Protein AF-A0A924W7W1-F1 (afdb_monomer_lite)

Sequence (55 aa):
MLTGSGIPHAGQLRSEGVDIGIISKQLGHVSITTTARYLDHIAPLAVVEAMRKRA

Secondary structure (DSSP, 8-state):
---S-TTHHHHHHHHTT--HHHHHHHHT-S-HHHHHHHHHHH-HHHHHHHHHTT-

Foldseek 3Di:
DPDDDLQVVLLVCVVVVHDLVVSCVVVVHPDSVVSVVSNCVSCVVVVVVVVVVVD

Structure (mmCIF, N/CA/C/O backbone):
data_AF-A0A924W7W1-F1
#
_entry.id   AF-A0A924W7W1-F1
#
loop_
_atom_site.group_PDB
_atom_site.id
_atom_site.type_symbol
_atom_site.label_atom_id
_atom_site.label_alt_id
_atom_site.label_comp_id
_atom_site.label_asym_id
_atom_site.label_entity_id
_atom_site.label_seq_id
_atom_site.pdbx_PDB_ins_code
_atom_site.Cartn_x
_atom_site.Cartn_y
_atom_site.Cartn_z
_atom_site.occupancy
_atom_site.B_iso_or_equiv
_atom_site.auth_seq_id
_atom_site.auth_comp_id
_atom_site.auth_asym_id
_atom_site.auth_atom_id
_atom_site.pdbx_PDB_model_num
ATOM 1 N N . MET A 1 1 ? 9.998 16.679 -16.415 1.00 35.06 1 MET A N 1
ATOM 2 C CA . MET A 1 1 ? 10.899 16.291 -15.310 1.00 35.06 1 MET A CA 1
ATOM 3 C C . MET A 1 1 ? 10.054 15.568 -14.271 1.00 35.06 1 MET A C 1
ATOM 5 O O . MET A 1 1 ? 9.197 16.201 -13.676 1.00 35.06 1 MET A O 1
ATOM 9 N N . LEU A 1 2 ? 10.198 14.246 -14.140 1.00 50.62 2 LEU A N 1
ATOM 10 C CA . LEU A 1 2 ? 9.471 13.437 -13.152 1.00 50.62 2 LEU A CA 1
ATOM 11 C C . LEU A 1 2 ? 10.207 13.539 -11.809 1.00 50.62 2 LEU A C 1
ATOM 13 O O . LEU A 1 2 ? 11.081 12.733 -11.506 1.00 50.62 2 LEU A O 1
ATOM 17 N N . THR A 1 3 ? 9.926 14.587 -11.041 1.00 58.97 3 THR A N 1
ATOM 18 C CA . THR A 1 3 ? 10.460 14.754 -9.686 1.00 58.97 3 THR A CA 1
ATOM 19 C C . THR A 1 3 ? 9.492 14.129 -8.686 1.00 58.97 3 THR A C 1
ATOM 21 O O . THR A 1 3 ? 8.402 14.662 -8.499 1.00 58.97 3 THR A O 1
ATOM 24 N N . GLY A 1 4 ? 9.878 13.040 -8.016 1.00 51.19 4 GLY A N 1
ATOM 25 C CA . GLY A 1 4 ? 9.160 12.603 -6.815 1.00 51.19 4 GLY A CA 1
ATOM 26 C C . GLY A 1 4 ? 9.272 11.120 -6.479 1.00 51.19 4 GLY A C 1
ATOM 27 O O . GLY A 1 4 ? 8.468 10.323 -6.936 1.00 51.19 4 GLY A O 1
ATOM 28 N N . SER A 1 5 ? 10.258 10.776 -5.646 1.00 53.88 5 SER A N 1
ATOM 29 C CA . SER A 1 5 ? 10.183 9.761 -4.580 1.00 53.88 5 SER A CA 1
ATOM 30 C C . SER A 1 5 ? 9.174 8.609 -4.781 1.00 53.88 5 SER A C 1
ATOM 32 O O . SER A 1 5 ? 8.028 8.676 -4.337 1.00 53.88 5 SER A O 1
ATOM 34 N N . GLY A 1 6 ? 9.607 7.515 -5.413 1.00 55.09 6 GLY A N 1
ATOM 35 C CA . GLY A 1 6 ? 8.744 6.369 -5.744 1.00 55.09 6 GLY A CA 1
ATOM 36 C C . GLY A 1 6 ? 8.166 5.580 -4.556 1.00 55.09 6 GLY A C 1
ATOM 37 O O . GLY A 1 6 ? 7.343 4.699 -4.775 1.00 55.09 6 GLY A O 1
ATOM 38 N N . ILE A 1 7 ? 8.563 5.883 -3.313 1.00 54.19 7 ILE A N 1
ATOM 39 C CA . ILE A 1 7 ? 8.217 5.104 -2.109 1.00 54.19 7 ILE A CA 1
ATOM 40 C C . ILE A 1 7 ? 6.965 5.652 -1.381 1.00 54.19 7 ILE A C 1
ATOM 42 O O . ILE A 1 7 ? 6.002 4.902 -1.231 1.00 54.19 7 ILE A O 1
ATOM 46 N N . PRO A 1 8 ? 6.890 6.937 -0.963 1.00 60.47 8 PRO A N 1
ATOM 47 C CA . PRO A 1 8 ? 5.698 7.488 -0.303 1.00 60.47 8 PRO A CA 1
ATOM 48 C C . PRO A 1 8 ? 4.490 7.629 -1.240 1.00 60.47 8 PRO A C 1
ATOM 50 O O . PRO A 1 8 ? 3.349 7.627 -0.784 1.00 60.47 8 PRO A O 1
ATOM 53 N N . HIS A 1 9 ? 4.717 7.716 -2.552 1.00 78.38 9 HIS A N 1
ATOM 54 C CA . HIS A 1 9 ? 3.645 8.006 -3.498 1.00 78.38 9 HIS A CA 1
ATOM 55 C C . HIS A 1 9 ? 2.676 6.825 -3.694 1.00 78.38 9 HIS A C 1
ATOM 57 O O . HIS A 1 9 ? 1.468 7.026 -3.751 1.00 78.38 9 HIS A O 1
ATOM 63 N N . ALA A 1 10 ? 3.164 5.579 -3.727 1.00 83.44 10 ALA A N 1
ATOM 64 C CA . ALA A 1 10 ? 2.307 4.410 -3.958 1.00 83.44 10 ALA A CA 1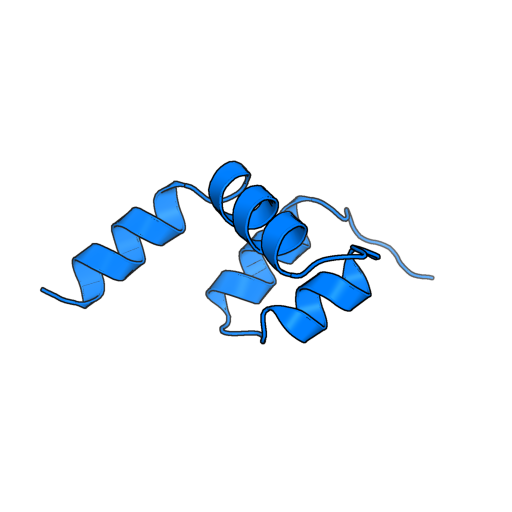
ATOM 65 C C . ALA A 1 10 ? 1.315 4.144 -2.809 1.00 83.44 10 ALA A C 1
ATOM 67 O O . ALA A 1 10 ? 0.158 3.803 -3.058 1.00 83.44 10 ALA A O 1
ATOM 68 N N . GLY A 1 11 ? 1.746 4.334 -1.555 1.00 85.38 11 GLY A N 1
ATOM 69 C CA . GLY A 1 11 ? 0.875 4.208 -0.382 1.00 85.38 11 GLY A CA 1
ATOM 70 C C . GLY A 1 11 ? -0.217 5.281 -0.354 1.00 85.38 11 GLY A C 1
ATOM 71 O O . GLY A 1 11 ? -1.380 4.974 -0.094 1.00 85.38 11 GLY A O 1
ATOM 72 N N . GLN A 1 12 ? 0.139 6.519 -0.709 1.00 84.62 12 GLN A N 1
ATOM 73 C CA . GLN A 1 12 ? -0.814 7.619 -0.837 1.00 84.62 12 GLN A CA 1
ATOM 74 C C . GLN A 1 12 ? -1.855 7.339 -1.929 1.00 84.62 12 GLN A C 1
ATOM 76 O O . GLN A 1 12 ? -3.049 7.374 -1.639 1.00 84.62 12 GLN A O 1
ATOM 81 N N . LEU A 1 13 ? -1.425 6.961 -3.138 1.00 87.88 13 LEU A N 1
ATOM 82 C CA . LEU A 1 13 ? -2.331 6.604 -4.239 1.00 87.88 13 LEU A CA 1
ATOM 83 C C . LEU A 1 13 ? -3.315 5.507 -3.819 1.00 87.88 13 LEU A C 1
ATOM 85 O O . LEU A 1 13 ? -4.507 5.572 -4.119 1.00 87.88 13 LEU A O 1
ATOM 89 N N . ARG A 1 14 ? -2.843 4.508 -3.061 1.00 87.50 14 ARG A N 1
ATOM 90 C CA . ARG A 1 14 ? -3.723 3.460 -2.541 1.00 87.50 14 ARG A CA 1
ATOM 91 C C . ARG A 1 14 ? -4.756 4.005 -1.552 1.00 87.50 14 ARG A C 1
ATOM 93 O O . ARG A 1 14 ? -5.910 3.587 -1.617 1.00 87.50 14 ARG A O 1
ATOM 100 N N . SER A 1 15 ? -4.371 4.923 -0.664 1.00 84.31 15 SER A N 1
ATOM 101 C CA . SER A 1 15 ? -5.301 5.570 0.277 1.00 84.31 15 SER A CA 1
ATOM 102 C C . SER A 1 15 ? -6.327 6.482 -0.406 1.00 84.31 15 SER A C 1
ATOM 104 O O . SER A 1 15 ? -7.459 6.578 0.061 1.00 84.31 15 SER A O 1
ATOM 106 N N . GLU A 1 16 ? -5.964 7.080 -1.542 1.00 87.94 16 GLU A N 1
ATOM 107 C CA . GLU A 1 16 ? -6.845 7.882 -2.402 1.00 87.94 16 GLU A CA 1
ATOM 108 C C . GLU A 1 16 ? -7.814 7.014 -3.227 1.00 87.94 16 GLU A C 1
ATOM 110 O O . GLU A 1 16 ? -8.673 7.533 -3.935 1.00 87.94 16 GLU A O 1
ATOM 115 N N . GLY A 1 17 ? -7.710 5.684 -3.123 1.00 87.62 17 GLY A N 1
ATOM 116 C CA . GLY A 1 17 ? -8.586 4.743 -3.816 1.00 87.62 17 GLY A CA 1
ATOM 117 C C . GLY A 1 17 ? -8.169 4.447 -5.256 1.00 87.62 17 GLY A C 1
ATOM 118 O O . GLY A 1 17 ? -8.958 3.873 -6.004 1.00 87.62 17 GLY A O 1
ATOM 119 N N . VAL A 1 18 ? -6.939 4.790 -5.652 1.00 90.75 18 VAL A N 1
ATOM 120 C CA . VAL A 1 18 ? -6.416 4.447 -6.979 1.00 90.75 18 VAL A CA 1
ATOM 121 C C . VAL A 1 18 ? -6.359 2.926 -7.144 1.00 90.75 18 VAL A C 1
ATOM 123 O O . VAL A 1 18 ? -6.006 2.175 -6.223 1.00 90.75 18 VAL A O 1
ATOM 126 N N . ASP A 1 19 ? -6.726 2.473 -8.343 1.00 92.75 19 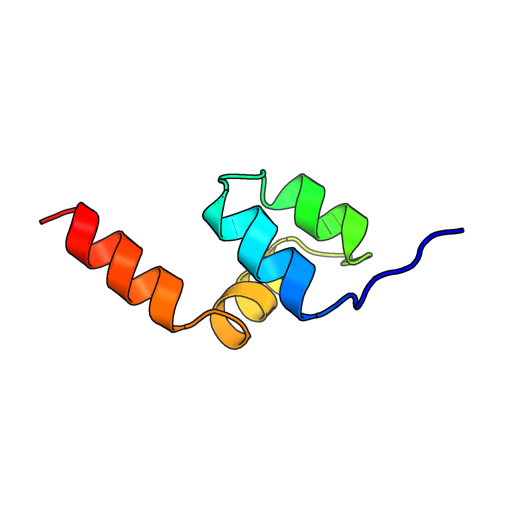ASP A N 1
ATOM 127 C CA . ASP A 1 19 ? -6.728 1.062 -8.703 1.00 92.75 19 ASP A CA 1
ATOM 128 C C . ASP A 1 19 ? -5.330 0.436 -8.561 1.00 92.75 19 ASP A C 1
ATOM 130 O O . ASP A 1 19 ? -4.310 0.994 -8.979 1.00 92.75 19 ASP A O 1
ATOM 134 N N . ILE A 1 20 ? -5.286 -0.769 -7.991 1.00 92.31 20 ILE A N 1
ATOM 135 C CA . ILE A 1 20 ? -4.029 -1.473 -7.721 1.00 92.31 20 ILE A CA 1
ATOM 136 C C . ILE A 1 20 ? -3.279 -1.840 -9.009 1.00 92.31 20 ILE A C 1
ATOM 138 O O . ILE A 1 20 ? -2.050 -1.890 -9.003 1.00 92.31 20 ILE A O 1
ATOM 142 N N . GLY A 1 21 ? -3.982 -2.050 -10.124 1.00 93.31 21 GLY A N 1
ATOM 143 C CA . GLY A 1 21 ? -3.387 -2.290 -11.434 1.00 93.31 21 GLY A CA 1
ATOM 144 C C . GLY A 1 21 ? -2.707 -1.052 -12.014 1.00 93.31 21 GLY A C 1
ATOM 145 O O . GLY A 1 21 ? -1.641 -1.173 -12.619 1.00 93.31 21 GLY A O 1
ATOM 146 N N . ILE A 1 22 ? -3.255 0.143 -11.780 1.00 93.31 22 ILE A N 1
ATOM 147 C CA . ILE A 1 22 ? -2.605 1.412 -12.152 1.00 93.31 22 ILE A CA 1
ATOM 148 C C . ILE A 1 22 ? 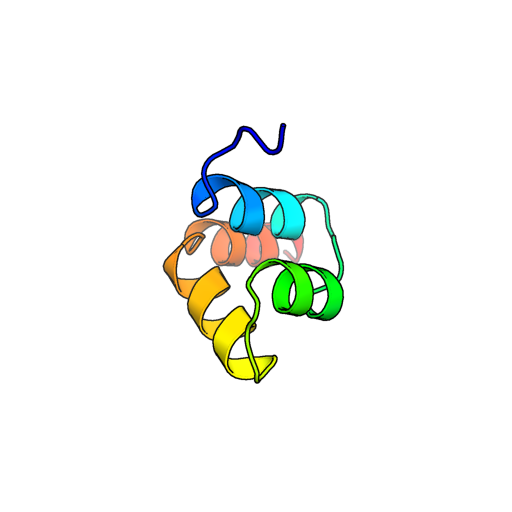-1.323 1.604 -11.335 1.00 93.31 22 ILE A C 1
ATOM 150 O O . ILE A 1 22 ? -0.258 1.835 -11.909 1.00 93.31 22 ILE A O 1
ATOM 154 N N . ILE A 1 23 ? -1.401 1.420 -10.014 1.00 91.69 23 ILE A N 1
ATOM 155 C CA . ILE A 1 23 ? -0.236 1.502 -9.119 1.00 91.69 23 ILE A CA 1
ATOM 156 C C . ILE A 1 23 ? 0.824 0.464 -9.522 1.00 91.69 23 ILE A C 1
ATOM 158 O O . ILE A 1 23 ? 2.014 0.764 -9.557 1.00 91.69 23 ILE A O 1
ATOM 162 N N . SER A 1 24 ? 0.407 -0.751 -9.889 1.00 93.38 24 SER A N 1
ATOM 163 C CA . SER A 1 24 ? 1.305 -1.812 -10.358 1.00 93.38 24 SER A CA 1
ATOM 164 C C . SER A 1 24 ? 2.085 -1.413 -11.613 1.00 93.38 24 SER A C 1
ATOM 166 O O . SER A 1 24 ? 3.304 -1.580 -11.648 1.00 93.38 24 SER A O 1
ATOM 168 N N . LYS A 1 25 ? 1.415 -0.801 -12.600 1.00 92.31 25 LYS A N 1
ATOM 169 C CA . LYS A 1 25 ? 2.059 -0.285 -13.819 1.00 92.31 25 LYS A CA 1
ATOM 170 C C . LYS A 1 25 ? 3.031 0.856 -13.525 1.00 92.31 25 LYS A C 1
ATOM 172 O O . LYS A 1 25 ? 4.118 0.869 -14.089 1.00 92.31 25 LYS A O 1
ATOM 177 N N . GLN A 1 26 ? 2.671 1.774 -12.627 1.00 90.06 26 GLN A N 1
ATOM 178 C CA . GLN A 1 26 ? 3.553 2.868 -12.204 1.00 90.06 26 GLN A CA 1
ATOM 179 C C . GLN A 1 26 ? 4.830 2.352 -11.528 1.00 90.06 26 GLN A C 1
ATOM 181 O O . GLN A 1 26 ? 5.910 2.888 -11.759 1.00 90.06 26 GLN A O 1
ATOM 186 N N . LEU A 1 27 ? 4.708 1.311 -10.702 1.00 89.81 27 LEU A N 1
ATOM 187 C CA . LEU A 1 27 ? 5.838 0.673 -10.024 1.00 89.81 27 LEU A CA 1
ATOM 188 C C . LEU A 1 27 ? 6.655 -0.246 -10.947 1.00 89.81 27 LEU A C 1
ATOM 190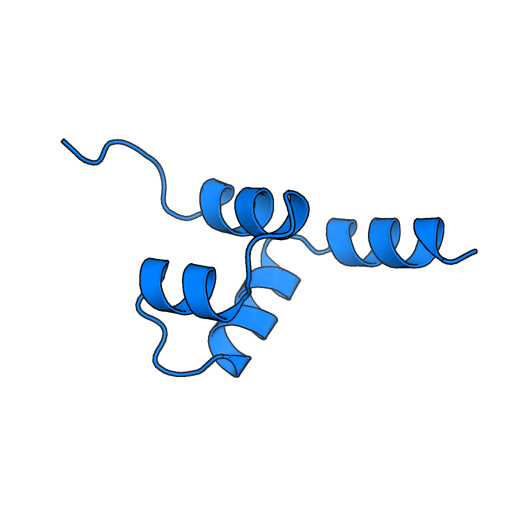 O O . LEU A 1 27 ? 7.729 -0.698 -10.560 1.00 89.81 27 LEU A O 1
ATOM 194 N N . GLY A 1 28 ? 6.154 -0.556 -12.146 1.00 91.69 28 GLY A N 1
ATOM 195 C CA . GLY A 1 28 ? 6.788 -1.509 -13.058 1.00 91.69 28 GLY A CA 1
ATOM 196 C C . GLY A 1 28 ? 6.745 -2.955 -12.554 1.00 91.69 28 GLY A C 1
ATOM 197 O O . GLY A 1 28 ? 7.603 -3.762 -12.908 1.00 91.69 28 GLY A O 1
ATOM 198 N N . HIS A 1 29 ? 5.774 -3.303 -11.707 1.00 93.81 29 HIS A N 1
ATOM 199 C CA . HIS A 1 29 ? 5.642 -4.664 -11.199 1.00 93.81 29 HIS A CA 1
ATOM 200 C C . HIS A 1 29 ? 5.012 -5.587 -12.244 1.00 93.81 29 HIS A C 1
ATOM 202 O O . HIS A 1 29 ? 3.981 -5.285 -12.836 1.00 93.81 29 HIS A O 1
ATOM 208 N N . VAL A 1 30 ? 5.605 -6.769 -12.408 1.00 90.19 30 VAL A N 1
ATOM 209 C CA . VAL A 1 30 ? 5.113 -7.810 -13.328 1.00 90.19 30 VAL A CA 1
ATOM 210 C C . VAL A 1 30 ? 3.874 -8.545 -12.811 1.00 90.19 30 VAL A C 1
ATOM 212 O O . VAL A 1 30 ? 3.181 -9.203 -13.579 1.00 90.19 30 VAL A O 1
ATOM 215 N N . SER A 1 31 ? 3.596 -8.455 -11.508 1.00 93.56 31 SER A N 1
ATOM 216 C CA . SER A 1 31 ? 2.461 -9.120 -10.873 1.00 93.56 31 SER A CA 1
ATOM 217 C C . SER A 1 31 ? 1.745 -8.192 -9.901 1.00 93.56 31 SER A C 1
ATOM 219 O O . SER A 1 31 ? 2.370 -7.536 -9.064 1.00 93.56 31 SER A O 1
ATOM 221 N N . ILE A 1 32 ? 0.412 -8.233 -9.941 1.00 93.44 32 ILE A N 1
ATOM 222 C CA . ILE A 1 32 ? -0.460 -7.564 -8.970 1.00 93.44 32 ILE A CA 1
ATOM 223 C C . ILE A 1 32 ? -0.178 -8.051 -7.546 1.00 93.44 32 ILE A C 1
ATOM 225 O O . ILE A 1 32 ? -0.213 -7.255 -6.611 1.00 93.44 32 ILE A O 1
ATOM 229 N N . THR A 1 33 ? 0.165 -9.330 -7.366 1.00 94.50 33 THR A N 1
ATOM 230 C CA . THR A 1 33 ? 0.488 -9.874 -6.037 1.00 94.50 33 THR A CA 1
ATOM 231 C C . THR A 1 33 ? 1.750 -9.246 -5.446 1.00 94.50 33 THR A C 1
ATOM 233 O O . THR A 1 33 ? 1.810 -9.027 -4.237 1.00 94.50 33 THR A O 1
ATOM 236 N N . THR A 1 34 ? 2.728 -8.885 -6.284 1.00 94.31 34 THR A N 1
ATOM 237 C CA . THR A 1 34 ? 3.917 -8.132 -5.859 1.00 94.31 34 THR A CA 1
ATOM 238 C C . THR A 1 34 ? 3.524 -6.741 -5.377 1.00 94.31 34 THR A C 1
ATOM 240 O O . THR A 1 34 ? 3.978 -6.308 -4.322 1.00 94.31 34 THR A O 1
ATOM 243 N N . THR A 1 35 ? 2.632 -6.057 -6.100 1.00 93.69 35 THR A N 1
ATOM 244 C CA . THR A 1 35 ? 2.109 -4.747 -5.688 1.00 93.69 35 THR A CA 1
ATOM 245 C C . THR A 1 35 ? 1.305 -4.824 -4.395 1.00 93.69 35 THR A C 1
ATOM 247 O O . THR A 1 35 ? 1.500 -3.976 -3.534 1.00 93.69 35 THR A O 1
ATOM 250 N N . ALA A 1 36 ? 0.457 -5.839 -4.218 1.00 91.81 36 ALA A N 1
ATOM 251 C CA . ALA A 1 36 ? -0.306 -6.027 -2.985 1.00 91.81 36 ALA A CA 1
ATOM 252 C C . ALA A 1 36 ? 0.624 -6.188 -1.774 1.00 91.81 36 ALA A C 1
ATOM 254 O O . ALA A 1 36 ? 0.551 -5.399 -0.838 1.00 91.81 36 ALA A O 1
ATOM 255 N N . ARG A 1 37 ? 1.588 -7.116 -1.852 1.00 91.12 37 ARG A N 1
ATOM 256 C CA . ARG A 1 37 ? 2.563 -7.338 -0.775 1.00 91.12 37 ARG A CA 1
ATOM 257 C C . ARG A 1 37 ? 3.413 -6.098 -0.492 1.00 91.12 37 ARG A C 1
ATOM 259 O O . ARG A 1 37 ? 3.733 -5.823 0.660 1.00 91.12 37 ARG A O 1
ATOM 266 N N . TYR A 1 38 ? 3.792 -5.360 -1.535 1.00 90.50 38 TYR A N 1
ATOM 267 C CA . TYR A 1 38 ? 4.526 -4.107 -1.382 1.00 90.50 38 TYR A CA 1
ATOM 268 C C . TYR A 1 38 ? 3.697 -3.061 -0.626 1.00 90.50 38 TYR A C 1
ATOM 270 O O . TYR A 1 38 ? 4.189 -2.494 0.345 1.00 90.50 38 TYR A O 1
ATOM 278 N N . LEU A 1 39 ? 2.434 -2.855 -1.020 1.00 88.62 39 LEU A N 1
ATOM 279 C CA . LEU A 1 39 ? 1.511 -1.928 -0.357 1.00 88.62 39 LEU A CA 1
ATOM 280 C C . LEU A 1 39 ? 1.252 -2.315 1.106 1.00 88.62 39 LEU A C 1
ATOM 282 O O . LEU A 1 39 ? 1.280 -1.437 1.967 1.00 88.62 39 LEU A O 1
ATOM 286 N N . ASP A 1 40 ? 1.087 -3.608 1.397 1.00 86.81 40 ASP A N 1
ATOM 287 C CA . ASP A 1 40 ? 0.941 -4.116 2.769 1.00 86.81 40 ASP A CA 1
ATOM 288 C C . ASP A 1 40 ? 2.173 -3.794 3.632 1.00 86.81 40 ASP A C 1
ATOM 290 O O . ASP A 1 40 ? 2.047 -3.493 4.819 1.00 86.81 40 ASP A O 1
ATOM 294 N N . HIS A 1 41 ? 3.370 -3.830 3.038 1.00 87.06 41 HIS A N 1
ATOM 295 C CA . HIS A 1 41 ? 4.620 -3.546 3.740 1.00 87.06 41 HIS A CA 1
ATOM 296 C C . HIS A 1 41 ? 4.841 -2.049 3.994 1.00 87.06 41 HI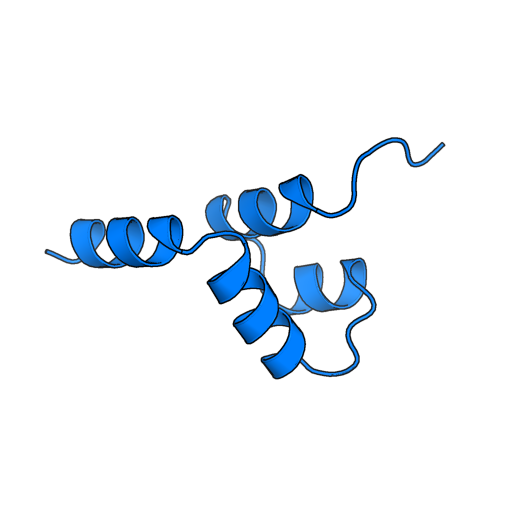S A C 1
ATOM 298 O O . HIS A 1 41 ? 5.296 -1.676 5.073 1.00 87.06 41 HIS A O 1
ATOM 304 N N . ILE A 1 42 ? 4.525 -1.186 3.022 1.00 84.56 42 ILE A N 1
ATOM 305 C CA . ILE A 1 42 ? 4.772 0.262 3.142 1.00 84.56 42 ILE A CA 1
ATOM 306 C C . ILE A 1 42 ? 3.649 1.018 3.863 1.00 84.56 42 ILE A C 1
ATOM 308 O O . ILE A 1 42 ? 3.870 2.138 4.318 1.00 84.56 42 ILE A O 1
ATOM 312 N N . ALA A 1 43 ? 2.451 0.434 3.971 1.00 78.38 43 ALA A N 1
ATOM 313 C CA . ALA A 1 43 ? 1.289 1.071 4.586 1.00 78.38 43 ALA A CA 1
ATOM 314 C C . ALA A 1 43 ? 0.513 0.131 5.538 1.00 78.38 43 ALA A C 1
ATOM 316 O O . ALA A 1 43 ? -0.704 -0.012 5.404 1.00 78.38 43 ALA A O 1
ATOM 317 N N . PRO A 1 44 ? 1.158 -0.472 6.556 1.00 75.38 44 PRO A N 1
ATOM 318 C CA . PRO A 1 44 ? 0.499 -1.419 7.462 1.00 75.38 44 PRO A CA 1
ATOM 319 C C . PRO A 1 44 ? -0.665 -0.789 8.247 1.00 75.38 44 PRO A C 1
ATOM 321 O O . PRO A 1 44 ? -1.668 -1.447 8.525 1.00 75.38 44 PRO A O 1
ATOM 324 N N . LEU A 1 45 ? -0.583 0.511 8.553 1.00 75.38 45 LEU A N 1
ATOM 325 C CA . LEU A 1 45 ? -1.665 1.246 9.218 1.00 75.38 45 LEU A CA 1
ATOM 326 C C . LEU A 1 45 ? -2.907 1.417 8.333 1.00 75.38 45 LEU A C 1
ATOM 328 O O . LEU A 1 45 ? -4.013 1.495 8.861 1.00 75.38 45 LEU A O 1
ATOM 332 N N . ALA A 1 46 ? -2.764 1.416 7.003 1.00 73.38 46 ALA A N 1
ATOM 333 C CA . ALA A 1 46 ? -3.907 1.536 6.100 1.00 73.38 46 ALA A CA 1
ATOM 334 C C . ALA A 1 46 ? -4.868 0.342 6.231 1.00 73.38 46 ALA A C 1
ATOM 336 O O . ALA A 1 46 ? -6.080 0.517 6.116 1.00 73.38 46 ALA A O 1
ATOM 337 N N . VAL A 1 47 ? -4.350 -0.853 6.541 1.00 72.25 47 VAL A N 1
ATOM 338 C CA . VAL A 1 47 ? -5.164 -2.049 6.819 1.00 72.25 47 VAL A CA 1
ATOM 339 C C . VAL A 1 47 ? -5.985 -1.861 8.095 1.00 72.25 47 VAL A C 1
ATOM 341 O O . VAL A 1 47 ? -7.182 -2.150 8.112 1.00 72.25 47 VAL A O 1
ATOM 344 N N . VAL A 1 48 ? -5.361 -1.335 9.154 1.00 76.31 48 VAL A N 1
ATOM 345 C CA . VAL A 1 48 ? -6.028 -1.070 10.438 1.00 76.31 48 VAL A CA 1
ATOM 346 C C . VAL A 1 48 ? -7.149 -0.050 10.257 1.00 76.31 48 VAL A C 1
ATOM 348 O O . VAL A 1 48 ? -8.273 -0.287 10.696 1.00 76.31 48 VAL A O 1
ATOM 351 N N . GLU A 1 49 ? -6.876 1.049 9.556 1.00 78.75 49 GLU A N 1
ATOM 352 C CA . GLU A 1 49 ? -7.873 2.085 9.282 1.00 78.75 49 GLU A CA 1
ATOM 353 C C . GLU A 1 49 ? -9.013 1.583 8.385 1.00 78.75 49 GLU A C 1
ATOM 355 O O . GLU A 1 49 ? -10.177 1.903 8.626 1.00 78.75 49 GLU A O 1
ATOM 360 N N . ALA A 1 50 ? -8.720 0.739 7.392 1.00 75.50 50 ALA A N 1
ATOM 361 C CA . ALA A 1 50 ? -9.752 0.109 6.572 1.00 75.50 50 ALA A CA 1
ATOM 362 C C . ALA A 1 50 ? -10.671 -0.811 7.395 1.00 75.50 50 ALA A C 1
ATOM 364 O O . ALA A 1 50 ? -11.883 -0.812 7.188 1.00 75.50 50 ALA A O 1
ATOM 365 N N . MET A 1 51 ? -10.120 -1.571 8.348 1.00 78.44 51 MET A N 1
ATOM 366 C CA . MET A 1 51 ? -10.914 -2.422 9.242 1.00 78.44 51 MET A CA 1
ATOM 367 C C . MET A 1 51 ? -11.718 -1.612 10.260 1.00 78.44 51 MET A C 1
ATOM 369 O O . MET A 1 51 ? -12.865 -1.960 10.525 1.00 78.44 51 MET A O 1
ATOM 373 N N . ARG A 1 52 ? -11.170 -0.505 10.777 1.00 75.38 52 ARG A N 1
ATOM 374 C CA . ARG A 1 52 ? -11.909 0.420 11.651 1.00 75.38 52 ARG A CA 1
ATOM 375 C C . ARG A 1 52 ? -13.116 1.035 10.951 1.00 75.38 52 ARG A C 1
ATOM 377 O O . ARG A 1 52 ? -14.174 1.095 11.552 1.00 75.38 52 ARG A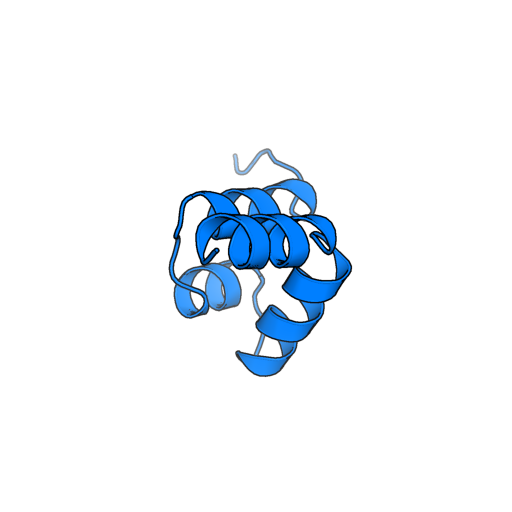 O 1
ATOM 384 N N . LYS A 1 53 ? -12.983 1.438 9.683 1.00 74.44 53 LYS A N 1
ATOM 385 C CA . LYS A 1 53 ? -14.088 2.012 8.887 1.00 74.44 53 LYS A CA 1
ATOM 386 C C . LYS A 1 53 ? -15.211 1.023 8.551 1.00 74.44 53 LYS A C 1
ATOM 388 O O . LYS A 1 53 ? -16.253 1.446 8.061 1.00 74.44 53 LYS A O 1
ATOM 393 N N . ARG A 1 54 ? -14.985 -0.280 8.736 1.00 70.38 54 ARG A N 1
ATOM 394 C CA . ARG A 1 54 ? -15.984 -1.333 8.507 1.00 70.38 54 ARG A CA 1
ATOM 395 C C . ARG A 1 54 ? -16.878 -1.576 9.733 1.00 70.38 54 ARG A C 1
ATOM 397 O O . ARG A 1 54 ? -17.970 -2.111 9.551 1.00 70.38 54 ARG A O 1
ATOM 404 N N . ALA A 1 55 ? -16.381 -1.276 10.934 1.00 61.41 55 ALA A N 1
ATOM 405 C CA . ALA A 1 55 ? -17.104 -1.432 12.197 1.00 61.41 55 ALA A CA 1
ATOM 406 C C . ALA A 1 55 ? -18.093 -0.280 12.409 1.00 61.41 55 ALA A C 1
ATOM 408 O O . ALA A 1 55 ? -19.173 -0.562 12.971 1.00 61.41 55 ALA A O 1
#

pLDDT: mean 80.68, std 14.07, range [35.06, 94.5]

Radius of gyration: 11.79 Å; chains: 1; bounding box: 28×26×28 Å